Protein AF-A0A3M1K8M6-F1 (afdb_monomer)

pLDDT: mean 87.2, std 9.94, range [50.66, 94.38]

Nearest PDB structures (foldseek):
  7n6g-assembly1_3I  TM=9.411E-01  e=2.820E+00  Chlamydomonas reinhardtii
  4atm-assembly1_A-2  TM=8.298E-01  e=4.211E+00  Homo sapiens
  3aai-assembly1_B  TM=9.016E-01  e=7.685E+00  Thermus thermophilus HB8
  3aai-assembly1_D  TM=9.034E-01  e=7.685E+00  Thermus thermophilus HB8
  3aai-assembly1_A  TM=9.079E-01  e=8.216E+00  Thermus thermophilus HB8

Foldseek 3Di:
DPLVVVLVVLVVVLVVLVVVLVVLVPDPDRDP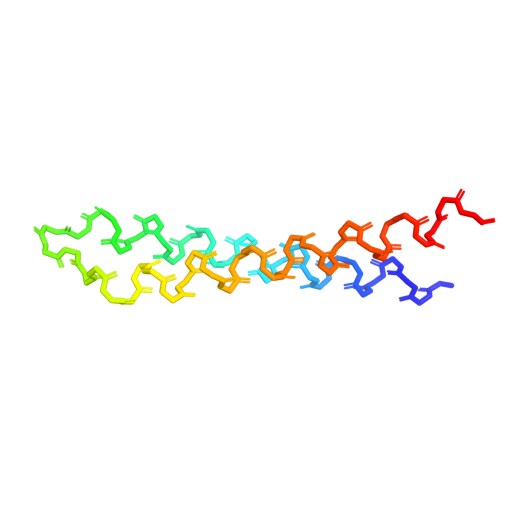VVNVVSVVVSVVSVVVNVVSVVVVVD

Radius of gyration: 13.73 Å; Cα contacts (8 Å, |Δi|>4): 26; chains: 1; bounding box: 33×18×38 Å

Solvent-accessible surface area (backbone atoms only — not comparable to full-atom values): 3314 Å² total; per-residue (Å²): 132,66,67,65,57,54,44,51,56,47,51,53,52,41,54,52,47,50,52,52,48,51,55,41,66,68,38,97,75,53,58,62,67,58,48,50,52,49,52,52,51,41,50,54,46,52,52,52,43,53,54,52,53,56,65,68,75,111

Sequence (58 aa):
MSNKAHVQALVEKHANLEQIIAQELARPSPDQLKLTELKKRKLRIKEAITRLERGLLH

Mean predicted aligned error: 4.67 Å

Secondary structure (DSSP, 8-state):
--HHHHHHHHHHHHHHHHHHHHHHHTSSS--HHHHHHHHHHHHHHHHHHHHHHHHH--

Structure (mmCIF, N/CA/C/O backbone):
data_AF-A0A3M1K8M6-F1
#
_entry.id   AF-A0A3M1K8M6-F1
#
loop_
_atom_site.group_PDB
_atom_site.id
_atom_site.type_symbol
_atom_site.label_atom_id
_atom_site.label_alt_id
_atom_site.label_comp_id
_atom_site.label_asym_id
_atom_site.label_entity_id
_atom_site.label_seq_id
_atom_site.pdbx_PDB_ins_code
_atom_site.Cartn_x
_atom_site.Cartn_y
_atom_site.Cartn_z
_atom_site.occupancy
_atom_site.B_iso_or_equiv
_atom_site.auth_seq_id
_atom_site.auth_comp_id
_atom_site.auth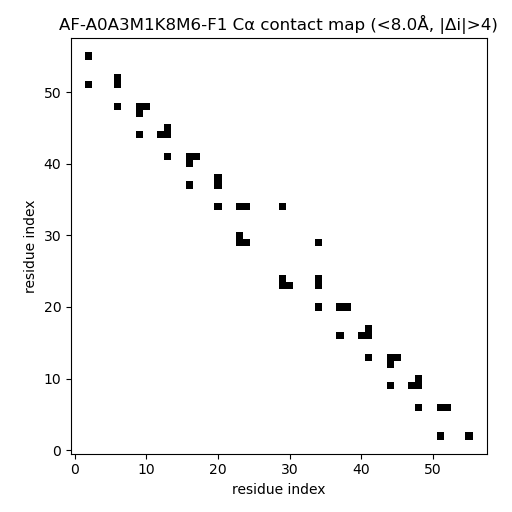_asym_id
_atom_site.auth_atom_id
_atom_site.pdbx_PDB_model_num
ATOM 1 N N . MET A 1 1 ? 6.775 -5.869 -25.292 1.00 52.06 1 MET A N 1
ATOM 2 C CA . MET A 1 1 ? 5.596 -5.030 -24.962 1.00 52.06 1 MET A CA 1
ATOM 3 C C . MET A 1 1 ? 4.797 -5.506 -23.728 1.00 52.06 1 MET A C 1
ATOM 5 O O . MET A 1 1 ? 3.766 -4.915 -23.458 1.00 52.06 1 MET A O 1
ATOM 9 N N . SER A 1 2 ? 5.250 -6.474 -22.911 1.00 62.41 2 SER A N 1
ATOM 10 C CA . SER A 1 2 ? 4.422 -7.003 -21.794 1.00 62.41 2 SER A CA 1
ATOM 11 C C . SER A 1 2 ? 4.700 -6.395 -20.410 1.00 62.41 2 SER A C 1
ATOM 13 O O . SER A 1 2 ? 3.794 -6.301 -19.587 1.00 62.41 2 SER A O 1
ATOM 15 N N . ASN A 1 3 ? 5.923 -5.927 -20.144 1.00 71.12 3 ASN A N 1
ATOM 16 C CA . ASN A 1 3 ? 6.301 -5.461 -18.801 1.00 71.12 3 ASN A CA 1
ATOM 17 C C . ASN A 1 3 ? 5.733 -4.072 -18.454 1.00 71.12 3 ASN A C 1
ATOM 19 O O . ASN A 1 3 ? 5.358 -3.837 -17.309 1.00 71.12 3 ASN A O 1
ATOM 23 N N . LYS A 1 4 ? 5.586 -3.172 -19.441 1.00 78.88 4 LYS A N 1
ATOM 24 C CA . LYS A 1 4 ? 4.981 -1.840 -19.231 1.00 78.88 4 LYS A CA 1
ATOM 25 C C . LYS A 1 4 ? 3.508 -1.921 -18.817 1.00 78.88 4 LYS A C 1
ATOM 27 O O . LYS A 1 4 ? 3.115 -1.232 -17.883 1.00 78.88 4 LYS A O 1
ATOM 32 N N . ALA A 1 5 ? 2.722 -2.788 -19.457 1.00 85.06 5 ALA A N 1
ATOM 33 C CA . ALA A 1 5 ? 1.313 -2.985 -19.106 1.00 85.06 5 ALA A CA 1
ATOM 34 C C . ALA A 1 5 ? 1.154 -3.545 -17.680 1.00 85.06 5 ALA A C 1
ATOM 36 O O . ALA A 1 5 ? 0.273 -3.126 -16.934 1.00 85.06 5 ALA A O 1
ATOM 37 N N . HIS A 1 6 ? 2.053 -4.447 -17.270 1.00 83.81 6 HIS A N 1
ATOM 38 C CA . HIS A 1 6 ? 2.061 -4.997 -15.914 1.00 83.81 6 HIS A CA 1
ATOM 39 C C . HIS A 1 6 ? 2.380 -3.931 -14.854 1.00 83.81 6 HIS A C 1
ATOM 41 O O . HIS A 1 6 ? 1.722 -3.877 -13.816 1.00 83.81 6 HIS A O 1
ATOM 47 N N . VAL A 1 7 ? 3.354 -3.054 -15.128 1.00 87.62 7 VAL A N 1
ATOM 48 C CA . VAL A 1 7 ? 3.678 -1.917 -14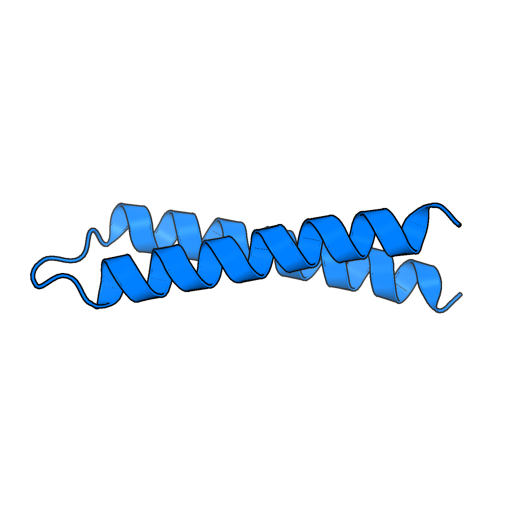.252 1.00 87.62 7 VAL A CA 1
ATOM 49 C C . VAL A 1 7 ? 2.504 -0.942 -14.169 1.00 87.62 7 VAL A C 1
ATOM 51 O O . VAL A 1 7 ? 2.120 -0.572 -13.065 1.00 87.62 7 VAL A O 1
ATOM 54 N N . GLN A 1 8 ? 1.875 -0.586 -15.294 1.00 89.25 8 GLN A N 1
ATOM 55 C CA . GLN A 1 8 ? 0.703 0.299 -15.298 1.00 89.25 8 GLN A CA 1
ATOM 56 C C . GLN A 1 8 ? -0.449 -0.249 -14.445 1.00 89.25 8 GLN A C 1
ATOM 58 O O 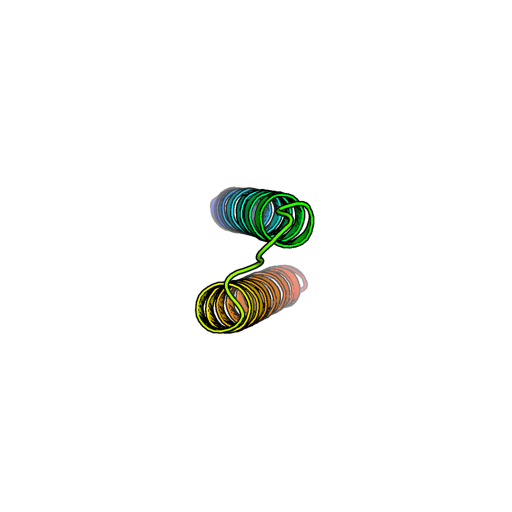. GLN A 1 8 ? -0.985 0.478 -13.612 1.00 89.25 8 GLN A O 1
ATOM 63 N N . ALA A 1 9 ? -0.762 -1.542 -14.559 1.00 90.56 9 ALA A N 1
ATOM 64 C CA . ALA A 1 9 ? -1.796 -2.172 -13.737 1.00 90.56 9 ALA A CA 1
ATOM 65 C C . ALA A 1 9 ? -1.460 -2.146 -12.231 1.00 90.56 9 ALA A C 1
ATOM 67 O O . ALA A 1 9 ? -2.348 -2.021 -11.384 1.00 90.56 9 ALA A O 1
ATOM 68 N N . LEU A 1 10 ? -0.179 -2.269 -11.865 1.00 90.81 10 LEU A N 1
ATOM 69 C CA . LEU A 1 10 ? 0.255 -2.142 -10.472 1.00 90.81 10 LEU A CA 1
ATOM 70 C C . LEU A 1 10 ? 0.189 -0.694 -9.977 1.00 90.81 10 LEU A C 1
ATOM 72 O O . LEU A 1 10 ? -0.208 -0.471 -8.834 1.00 90.81 10 LEU A O 1
ATOM 76 N N . VAL A 1 11 ? 0.533 0.277 -10.826 1.00 90.06 11 VAL A N 1
ATOM 77 C CA . VAL A 1 11 ? 0.425 1.711 -10.524 1.00 90.06 11 VAL A CA 1
ATOM 78 C C . VAL A 1 11 ? -1.034 2.108 -10.291 1.00 90.06 11 VAL A C 1
ATOM 80 O O . VAL A 1 11 ? -1.325 2.764 -9.293 1.00 90.06 11 VAL A O 1
ATOM 83 N N . GLU A 1 12 ? -1.970 1.645 -11.124 1.00 93.56 12 GLU A N 1
ATOM 84 C CA . GLU A 1 12 ? -3.407 1.864 -10.903 1.0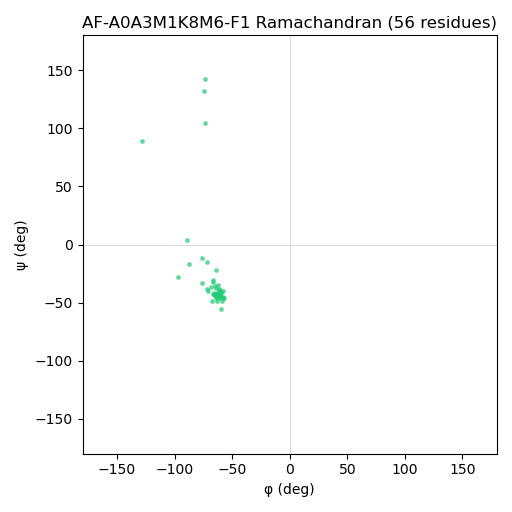0 93.56 12 GLU A CA 1
ATOM 85 C C . GLU A 1 12 ? -3.883 1.265 -9.576 1.00 93.56 12 GLU A C 1
ATOM 87 O O . GLU A 1 12 ? -4.560 1.934 -8.793 1.00 93.56 12 GLU A O 1
ATOM 92 N N . LYS A 1 13 ? -3.480 0.024 -9.265 1.00 92.19 13 LYS A N 1
ATOM 93 C CA . LYS A 1 13 ? -3.800 -0.600 -7.970 1.00 92.19 13 LYS A CA 1
ATOM 94 C C . LYS A 1 13 ? -3.221 0.185 -6.793 1.00 92.19 13 LYS A C 1
ATOM 96 O O . LYS A 1 13 ? -3.878 0.298 -5.759 1.00 92.19 13 LYS A O 1
ATOM 101 N N . HIS A 1 14 ? -2.009 0.718 -6.930 1.00 92.50 14 HIS A N 1
ATOM 102 C CA . HIS A 1 14 ? -1.390 1.560 -5.909 1.00 92.50 14 HIS A CA 1
ATOM 103 C C . HIS A 1 14 ? -2.190 2.851 -5.692 1.00 92.50 14 HIS A C 1
ATOM 105 O O . HIS A 1 14 ? -2.514 3.173 -4.549 1.00 92.50 14 HIS A O 1
ATOM 111 N N . ALA A 1 15 ? -2.555 3.549 -6.771 1.00 92.88 15 ALA A N 1
ATOM 112 C CA . ALA A 1 15 ? -3.356 4.770 -6.706 1.00 92.88 15 ALA A CA 1
ATOM 113 C C . ALA A 1 15 ? -4.725 4.519 -6.052 1.00 92.88 15 ALA A C 1
ATOM 115 O O . ALA A 1 15 ? -5.150 5.276 -5.180 1.00 92.88 15 ALA A O 1
ATOM 116 N N . ASN A 1 16 ? -5.378 3.406 -6.394 1.00 93.88 16 ASN A N 1
ATOM 117 C CA . ASN A 1 16 ? -6.649 3.022 -5.789 1.00 93.88 16 ASN A CA 1
ATOM 118 C C . ASN A 1 16 ? -6.517 2.767 -4.274 1.00 93.88 16 ASN A C 1
ATOM 120 O O . ASN A 1 16 ? -7.320 3.272 -3.491 1.00 93.88 16 ASN A O 1
ATOM 124 N N . LEU A 1 17 ? -5.466 2.062 -3.836 1.00 92.25 17 LEU A N 1
ATOM 125 C CA . LEU A 1 17 ? -5.191 1.870 -2.407 1.00 92.25 17 LEU A CA 1
ATOM 126 C C . LEU A 1 17 ? -4.936 3.193 -1.679 1.00 92.25 17 LEU A C 1
ATOM 128 O O . LEU A 1 17 ? -5.384 3.345 -0.544 1.00 92.25 17 LEU A O 1
ATOM 132 N N . GLU A 1 18 ? -4.241 4.149 -2.300 1.00 91.25 18 GLU A N 1
ATOM 133 C CA . GLU A 1 18 ? -4.058 5.483 -1.715 1.00 91.25 18 GLU 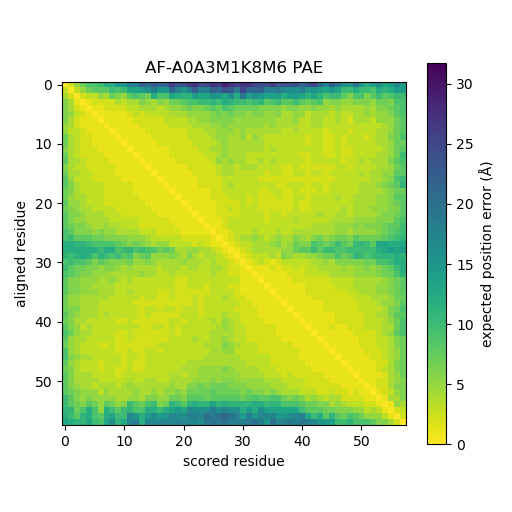A CA 1
ATOM 134 C C . GLU A 1 18 ? -5.378 6.224 -1.543 1.00 91.25 18 GLU A C 1
ATOM 136 O O . GLU A 1 18 ? -5.606 6.798 -0.479 1.00 91.25 18 GLU A O 1
ATOM 141 N N . GLN A 1 19 ? -6.265 6.163 -2.537 1.00 94.12 19 GLN A N 1
ATOM 142 C CA . GLN A 1 19 ? -7.592 6.762 -2.422 1.00 94.12 19 GLN A CA 1
ATOM 143 C C . GLN A 1 19 ? -8.406 6.123 -1.296 1.00 94.12 19 GLN A C 1
ATOM 145 O O . GLN A 1 19 ? -9.004 6.848 -0.506 1.00 94.12 19 GLN A O 1
ATOM 150 N N . ILE A 1 20 ? -8.390 4.793 -1.168 1.00 91.81 20 ILE A N 1
ATOM 151 C CA . ILE A 1 20 ? -9.104 4.094 -0.087 1.00 91.81 20 ILE A CA 1
ATOM 152 C C . ILE A 1 20 ? -8.536 4.496 1.282 1.00 91.81 20 ILE A C 1
ATOM 154 O O . ILE A 1 20 ? -9.298 4.757 2.209 1.00 91.81 20 ILE A O 1
ATOM 158 N N . ILE A 1 21 ? -7.208 4.585 1.419 1.00 91.56 21 ILE A N 1
ATOM 159 C CA . ILE A 1 21 ? -6.562 5.050 2.657 1.00 91.56 21 ILE A CA 1
ATOM 160 C C . ILE A 1 21 ? -6.981 6.486 2.977 1.00 91.56 21 ILE A C 1
ATOM 162 O O . ILE A 1 21 ? -7.312 6.775 4.123 1.00 91.56 21 ILE A O 1
ATOM 166 N N . ALA A 1 22 ? -6.973 7.380 1.987 1.00 92.62 22 ALA A N 1
ATOM 167 C CA . ALA A 1 22 ? -7.350 8.778 2.169 1.00 92.62 22 ALA A CA 1
ATOM 168 C C . ALA A 1 22 ? -8.826 8.926 2.567 1.00 92.62 22 ALA A C 1
ATOM 170 O O . ALA A 1 22 ? -9.139 9.686 3.478 1.00 92.62 22 ALA A O 1
ATOM 171 N N . GLN A 1 23 ? -9.719 8.160 1.935 1.00 92.50 23 GLN A N 1
ATOM 172 C CA . GLN A 1 23 ? -11.136 8.114 2.294 1.00 92.50 23 GLN A CA 1
ATOM 173 C C . GLN A 1 23 ? -11.338 7.606 3.720 1.00 92.50 23 GLN A C 1
ATOM 175 O O . GLN A 1 23 ? -12.102 8.201 4.472 1.00 92.50 23 GLN A O 1
ATOM 180 N N . GLU A 1 24 ? -10.636 6.543 4.115 1.00 91.06 24 GLU A N 1
ATOM 181 C CA . GLU A 1 24 ? -10.758 5.989 5.463 1.00 91.06 24 GLU A CA 1
ATOM 182 C C . GLU A 1 24 ? -10.179 6.936 6.524 1.00 91.06 24 GLU A C 1
ATOM 184 O O . GLU A 1 24 ? -10.767 7.082 7.589 1.00 91.06 24 GLU A O 1
ATOM 189 N N . LEU A 1 25 ? -9.082 7.643 6.224 1.00 90.38 25 LEU A N 1
ATOM 190 C CA . LEU A 1 25 ? -8.524 8.692 7.089 1.00 90.38 25 LEU A CA 1
ATOM 191 C C . LEU A 1 25 ? -9.437 9.916 7.214 1.00 90.38 25 LEU A C 1
ATOM 193 O O . LEU A 1 25 ? -9.411 10.583 8.243 1.00 90.38 25 LEU A O 1
ATOM 197 N N . ALA A 1 26 ? -10.223 10.218 6.180 1.00 91.81 26 ALA A N 1
ATOM 198 C CA . ALA A 1 26 ? -11.192 11.308 6.201 1.00 91.81 26 ALA A CA 1
ATOM 199 C C . ALA A 1 26 ? -12.454 10.967 7.012 1.00 91.81 26 ALA A C 1
ATOM 201 O O . ALA A 1 26 ? -13.263 11.854 7.289 1.00 91.81 26 ALA A O 1
ATOM 202 N N . ARG A 1 27 ? -12.652 9.697 7.395 1.00 90.88 27 ARG A N 1
ATOM 203 C CA . ARG A 1 27 ? -13.785 9.307 8.238 1.00 90.88 27 ARG A CA 1
ATOM 204 C C . ARG A 1 27 ? -13.553 9.773 9.679 1.00 90.88 27 ARG A C 1
ATOM 206 O O . ARG A 1 27 ? -12.442 9.659 10.189 1.00 90.88 27 ARG A O 1
ATOM 213 N N . PRO A 1 28 ? -14.611 10.221 10.377 1.00 89.00 28 PRO A N 1
ATOM 214 C CA . PRO A 1 28 ? -14.516 10.673 11.767 1.00 89.00 28 PRO A CA 1
ATOM 215 C C . PRO A 1 28 ? -14.105 9.559 12.744 1.00 89.00 28 PRO A C 1
ATOM 217 O O . PRO A 1 28 ? -13.576 9.845 13.813 1.00 89.00 28 PRO A O 1
ATOM 220 N N . SER A 1 29 ? -14.314 8.291 12.377 1.00 88.94 29 SER A N 1
ATOM 221 C CA . SER A 1 29 ? -13.790 7.128 13.095 1.00 88.94 29 SER A CA 1
ATOM 222 C C . SER 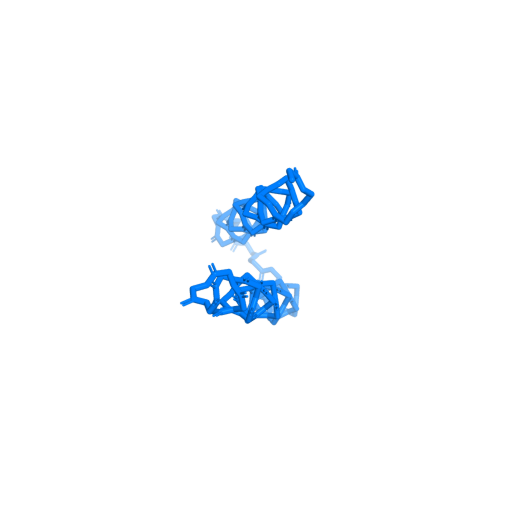A 1 29 ? -13.056 6.218 12.103 1.00 88.94 29 SER A C 1
ATOM 224 O O . SER A 1 29 ? -13.688 5.382 11.453 1.00 88.94 29 SER A O 1
ATOM 226 N N . PRO A 1 30 ? -11.747 6.435 11.896 1.00 86.00 30 PRO A N 1
ATOM 227 C CA . PRO A 1 30 ? -10.960 5.630 10.975 1.00 86.00 30 PRO A CA 1
ATOM 228 C C . PRO A 1 30 ? -10.673 4.250 11.573 1.00 86.00 30 PRO A C 1
ATOM 230 O O . PRO A 1 30 ? -10.194 4.139 12.705 1.00 86.00 30 PRO A O 1
ATOM 233 N N . ASP A 1 31 ? -10.891 3.190 10.795 1.00 92.00 31 ASP A N 1
ATOM 234 C CA . ASP A 1 31 ? -10.499 1.841 11.196 1.00 92.00 31 ASP A CA 1
ATOM 235 C C . ASP A 1 31 ? -8.971 1.692 11.098 1.00 92.00 31 ASP A C 1
ATOM 237 O O . ASP A 1 31 ? -8.378 1.593 10.018 1.00 92.00 31 ASP A O 1
ATOM 241 N N . GLN A 1 32 ? -8.309 1.703 12.256 1.00 90.44 32 GLN A N 1
ATOM 242 C CA . GLN A 1 32 ? -6.851 1.616 12.348 1.00 90.44 32 GLN A CA 1
ATOM 243 C C . GLN A 1 32 ? -6.301 0.262 11.885 1.00 90.44 32 GLN A C 1
ATOM 245 O O . GLN A 1 32 ? -5.201 0.221 11.318 1.00 90.44 32 GLN A O 1
ATOM 250 N N . LEU A 1 33 ? -7.043 -0.835 12.075 1.00 92.44 33 LEU A N 1
ATOM 251 C CA . LEU A 1 33 ? -6.637 -2.156 11.588 1.00 92.44 33 LEU A CA 1
ATOM 252 C C . LEU A 1 33 ? -6.664 -2.162 10.063 1.00 92.44 33 LEU A C 1
ATOM 254 O O . LEU A 1 33 ? -5.659 -2.488 9.422 1.00 92.44 33 LEU A O 1
ATOM 258 N N . LYS A 1 34 ? -7.766 -1.681 9.483 1.00 90.81 34 LYS A N 1
ATOM 259 C CA . LYS A 1 34 ? -7.924 -1.565 8.034 1.00 90.81 34 LYS A CA 1
ATOM 260 C C . LYS A 1 34 ? -6.879 -0.640 7.419 1.00 90.81 34 LYS A C 1
ATOM 262 O O . LYS A 1 34 ? -6.251 -0.998 6.424 1.00 90.81 34 LYS A O 1
ATOM 267 N N . LEU A 1 35 ? -6.607 0.512 8.031 1.00 91.94 35 LEU A N 1
ATOM 268 C CA . LEU A 1 35 ? -5.541 1.417 7.592 1.00 91.94 35 LEU A CA 1
ATOM 269 C C . LEU A 1 35 ? -4.164 0.752 7.614 1.00 91.94 35 LEU A C 1
ATOM 271 O O . LEU A 1 35 ? -3.368 0.952 6.693 1.00 91.94 35 LEU A O 1
ATOM 275 N N . THR A 1 36 ? -3.873 -0.043 8.641 1.00 93.69 36 THR A N 1
ATOM 276 C CA . THR A 1 36 ? -2.598 -0.761 8.761 1.00 93.69 36 THR A CA 1
ATOM 277 C C . THR A 1 36 ? -2.451 -1.814 7.664 1.00 93.69 36 THR A C 1
ATOM 279 O O . THR A 1 36 ? -1.399 -1.901 7.023 1.00 93.69 36 THR A O 1
ATOM 282 N N . GLU A 1 37 ? -3.510 -2.575 7.384 1.00 93.94 37 GLU A N 1
ATOM 283 C CA . GLU A 1 37 ? -3.529 -3.540 6.282 1.00 93.94 37 GLU A CA 1
ATOM 284 C C . GLU A 1 37 ? -3.379 -2.868 4.916 1.00 93.94 37 GLU A C 1
ATOM 286 O O . GLU A 1 37 ? -2.577 -3.316 4.090 1.00 93.94 37 GLU A O 1
ATOM 291 N N . LEU A 1 38 ? -4.103 -1.770 4.681 1.00 92.44 38 LEU A N 1
ATOM 292 C CA . LEU A 1 38 ? -4.037 -1.009 3.436 1.00 92.44 38 LEU A CA 1
ATOM 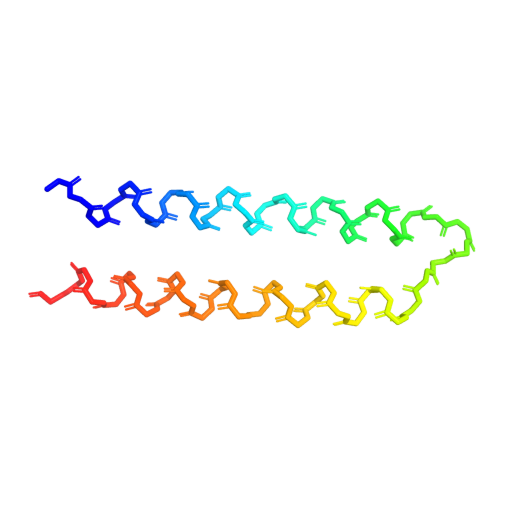293 C C . LEU A 1 38 ? -2.635 -0.432 3.211 1.00 92.44 38 LEU A C 1
ATOM 295 O O . LEU A 1 38 ? -2.086 -0.570 2.117 1.00 92.44 38 LEU A O 1
ATOM 299 N N . LYS A 1 39 ? -2.006 0.135 4.248 1.00 91.62 39 LYS A N 1
ATOM 300 C CA . LYS A 1 39 ? -0.618 0.624 4.190 1.00 91.62 39 LYS A CA 1
ATOM 301 C C . LYS A 1 39 ? 0.374 -0.504 3.888 1.00 91.62 39 LYS A C 1
ATOM 303 O O . LYS A 1 39 ? 1.248 -0.322 3.041 1.00 91.62 39 LYS A O 1
ATOM 308 N N . LYS A 1 40 ? 0.220 -1.684 4.505 1.00 94.38 40 LYS A N 1
ATOM 309 C CA . LYS A 1 40 ? 1.037 -2.873 4.183 1.00 94.38 40 LYS A CA 1
ATOM 310 C C . LYS A 1 40 ? 0.860 -3.314 2.731 1.00 94.38 40 LYS A C 1
ATOM 312 O O . LYS A 1 40 ? 1.843 -3.612 2.057 1.00 94.38 40 LYS A O 1
ATOM 317 N N . ARG A 1 41 ? -0.378 -3.350 2.231 1.00 92.81 41 ARG A N 1
ATOM 318 C CA . ARG A 1 41 ? -0.669 -3.676 0.825 1.00 92.81 41 ARG A CA 1
ATOM 319 C C . ARG A 1 41 ? -0.044 -2.660 -0.124 1.00 92.81 41 ARG A C 1
ATOM 321 O O . ARG A 1 41 ? 0.610 -3.069 -1.078 1.00 92.81 41 ARG A O 1
ATOM 328 N N . LYS A 1 42 ? -0.171 -1.365 0.175 1.00 92.00 42 LYS A N 1
ATOM 329 C CA . LYS A 1 42 ? 0.457 -0.281 -0.590 1.00 92.00 42 LYS A CA 1
ATOM 330 C C . LYS A 1 42 ? 1.975 -0.463 -0.667 1.00 92.00 42 LYS A C 1
ATOM 332 O O . LYS A 1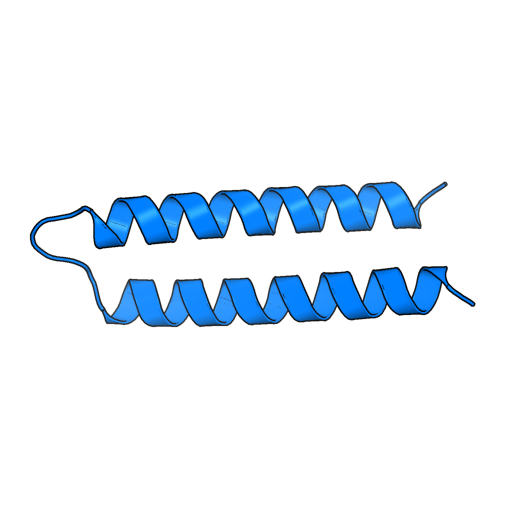 42 ? 2.534 -0.384 -1.756 1.00 92.00 42 LYS A O 1
ATOM 337 N N . LEU A 1 43 ? 2.624 -0.771 0.460 1.00 93.75 43 LEU A N 1
ATOM 338 C CA . LEU A 1 43 ? 4.067 -1.023 0.510 1.00 93.75 43 LEU A CA 1
ATOM 339 C C . LEU A 1 43 ? 4.473 -2.186 -0.407 1.00 93.75 43 LEU A C 1
ATOM 341 O O . LEU A 1 43 ? 5.345 -2.009 -1.250 1.00 93.75 43 LEU A O 1
ATOM 345 N N . ARG A 1 44 ? 3.777 -3.325 -0.324 1.00 92.88 44 ARG A N 1
ATOM 346 C CA . ARG A 1 44 ? 4.054 -4.495 -1.177 1.00 92.88 44 ARG A CA 1
ATOM 347 C C . ARG A 1 44 ? 3.899 -4.196 -2.668 1.00 92.88 44 ARG A C 1
ATOM 349 O O . ARG A 1 44 ? 4.700 -4.663 -3.472 1.00 92.88 44 ARG A O 1
ATOM 356 N N . ILE A 1 45 ? 2.871 -3.431 -3.051 1.00 91.81 45 ILE A N 1
ATOM 357 C CA . ILE A 1 45 ? 2.679 -3.032 -4.454 1.00 91.81 45 ILE A CA 1
ATOM 358 C C . ILE A 1 45 ? 3.804 -2.098 -4.899 1.00 91.81 45 ILE A C 1
ATOM 360 O O . ILE A 1 45 ? 4.348 -2.292 -5.982 1.00 91.81 45 ILE A O 1
ATOM 364 N N . LYS A 1 46 ? 4.201 -1.138 -4.057 1.00 90.31 46 LYS A N 1
ATOM 365 C CA . LYS A 1 46 ? 5.332 -0.249 -4.340 1.00 90.31 46 LYS A CA 1
ATOM 366 C C . LYS A 1 46 ? 6.623 -1.043 -4.569 1.00 90.31 46 LYS A C 1
ATOM 368 O O . LYS A 1 46 ? 7.311 -0.803 -5.553 1.00 90.31 46 LYS A O 1
ATOM 373 N N . GLU A 1 47 ? 6.918 -2.026 -3.719 1.00 92.62 47 GLU A N 1
ATOM 374 C CA . GLU A 1 47 ? 8.083 -2.908 -3.880 1.00 92.62 47 GLU A CA 1
ATOM 375 C C . GLU A 1 47 ? 8.015 -3.731 -5.173 1.00 92.62 47 GLU A C 1
ATOM 377 O O . GLU A 1 47 ? 9.017 -3.864 -5.877 1.00 92.62 47 GLU A O 1
ATOM 382 N N . ALA A 1 48 ? 6.834 -4.250 -5.525 1.00 89.88 48 ALA A N 1
ATOM 383 C CA . ALA A 1 48 ? 6.629 -4.977 -6.774 1.00 89.88 48 ALA A CA 1
ATOM 384 C C . ALA A 1 48 ? 6.854 -4.086 -8.006 1.00 89.88 48 ALA A C 1
ATOM 386 O O . ALA A 1 48 ? 7.514 -4.526 -8.947 1.00 89.88 48 ALA A O 1
ATOM 387 N N . ILE A 1 49 ? 6.358 -2.842 -7.979 1.00 89.06 49 ILE A N 1
ATOM 388 C CA . ILE A 1 49 ? 6.594 -1.840 -9.028 1.00 89.06 49 ILE A CA 1
ATOM 389 C C . ILE A 1 49 ? 8.091 -1.576 -9.148 1.00 89.06 49 ILE A C 1
ATOM 391 O O . ILE A 1 49 ? 8.650 -1.809 -10.211 1.00 89.06 49 ILE A O 1
ATOM 395 N N . THR A 1 50 ? 8.763 -1.207 -8.054 1.00 89.25 50 THR A N 1
ATOM 396 C CA . THR A 1 50 ? 10.203 -0.916 -8.059 1.00 89.25 50 THR A CA 1
ATOM 397 C C . THR A 1 50 ? 11.026 -2.103 -8.554 1.00 89.25 50 THR A C 1
ATOM 399 O O . THR A 1 50 ? 11.972 -1.921 -9.315 1.00 89.25 50 THR A O 1
ATOM 402 N N . ARG A 1 51 ? 10.675 -3.335 -8.171 1.00 88.62 51 ARG A N 1
ATOM 403 C CA . ARG A 1 51 ? 11.353 -4.543 -8.662 1.00 88.62 51 ARG A CA 1
ATOM 404 C C . ARG A 1 51 ? 11.167 -4.733 -10.170 1.00 88.62 51 ARG A C 1
ATOM 406 O O . ARG A 1 51 ? 12.126 -5.091 -10.848 1.00 88.62 51 ARG A O 1
ATOM 413 N N . LEU A 1 52 ? 9.960 -4.510 -10.688 1.00 86.50 52 LEU A N 1
ATOM 414 C CA . LEU A 1 52 ? 9.670 -4.622 -12.120 1.00 86.50 52 LEU A CA 1
ATOM 415 C C . LEU A 1 52 ? 10.305 -3.488 -12.929 1.00 86.50 52 LEU A C 1
ATOM 417 O O . LEU A 1 52 ? 10.849 -3.751 -13.994 1.00 86.50 52 LEU A O 1
ATOM 421 N N . GLU A 1 53 ? 10.290 -2.260 -12.414 1.00 84.00 53 GLU A N 1
ATOM 422 C CA . GLU A 1 53 ? 10.952 -1.102 -13.021 1.00 84.00 53 GLU A CA 1
ATOM 423 C C . GLU A 1 53 ? 12.467 -1.286 -13.061 1.00 84.00 53 GLU A C 1
ATOM 425 O O . GLU A 1 53 ? 13.090 -1.068 -14.096 1.00 84.00 53 GLU A O 1
ATOM 430 N N . ARG A 1 54 ? 13.065 -1.768 -11.966 1.00 84.12 54 ARG A N 1
ATOM 431 C CA . ARG A 1 54 ? 14.501 -2.058 -11.905 1.00 84.12 54 ARG A CA 1
ATOM 432 C C . ARG A 1 54 ? 14.900 -3.191 -12.850 1.00 84.12 54 ARG A C 1
ATOM 434 O O . ARG A 1 54 ? 15.962 -3.120 -13.450 1.00 84.12 54 ARG A O 1
ATOM 441 N N . GLY A 1 55 ? 14.041 -4.197 -13.016 1.00 78.06 55 GLY A N 1
ATOM 442 C CA . GLY A 1 55 ? 14.224 -5.250 -14.018 1.00 78.06 55 GLY A CA 1
ATOM 443 C C . GLY A 1 55 ? 14.002 -4.792 -15.464 1.00 78.06 55 GLY A C 1
ATOM 444 O O . GLY A 1 55 ? 14.384 -5.510 -16.376 1.00 78.06 55 GLY A O 1
ATOM 445 N N . LEU A 1 56 ? 13.389 -3.621 -15.682 1.00 66.25 56 LEU A N 1
ATOM 446 C CA . LEU A 1 56 ? 13.212 -3.001 -17.000 1.00 66.25 56 LEU A CA 1
ATOM 447 C C . LEU A 1 56 ? 14.406 -2.118 -17.409 1.00 66.25 56 LEU A C 1
ATOM 449 O O . LEU A 1 56 ? 14.506 -1.735 -18.571 1.00 66.25 56 LEU A O 1
ATOM 453 N N . LEU A 1 57 ? 15.249 -1.744 -16.441 1.00 60.66 57 LEU A N 1
ATOM 454 C CA . LEU A 1 57 ? 16.440 -0.899 -16.598 1.00 60.66 57 LEU A CA 1
ATOM 455 C C . LEU A 1 57 ? 17.717 -1.702 -16.926 1.00 60.66 57 LEU A C 1
ATOM 457 O O . LEU A 1 57 ? 18.793 -1.112 -16.994 1.00 60.66 57 LEU A O 1
ATOM 461 N N . HIS A 1 58 ? 17.604 -3.020 -17.102 1.00 50.66 58 HIS A N 1
ATOM 462 C CA . HIS A 1 58 ? 18.662 -3.931 -17.553 1.00 50.66 58 HIS A CA 1
ATOM 463 C C . HIS A 1 58 ? 18.300 -4.483 -18.934 1.00 50.66 58 HIS A C 1
ATOM 465 O O . HIS A 1 58 ? 19.236 -4.682 -19.737 1.00 50.66 58 HIS A O 1
#